Protein AF-A0A2A2XXL0-F1 (afdb_monomer_lite)

Sequence (90 aa):
GTYAGAITNNGTFVYAGTNNQTLSGNISGTGALTKNAASTLTLSGNNTYTGGTTLNTGTVVIGNTAAAGTGTITQSSGSSLMCRPAKAPR

Structure (mmCIF, N/CA/C/O backbone):
data_AF-A0A2A2XXL0-F1
#
_entry.id   AF-A0A2A2XXL0-F1
#
loop_
_atom_site.group_PDB
_atom_site.id
_atom_site.type_symbol
_atom_site.label_atom_id
_atom_site.label_alt_id
_atom_site.label_comp_id
_atom_site.label_asym_id
_atom_site.label_entity_id
_atom_site.label_seq_id
_atom_site.pdbx_PDB_ins_code
_atom_site.Cartn_x
_atom_site.Cartn_y
_atom_site.Cartn_z
_atom_site.occupancy
_atom_site.B_iso_or_equiv
_atom_site.auth_seq_id
_atom_site.auth_comp_id
_atom_site.auth_asym_id
_atom_site.auth_atom_id
_atom_site.pdbx_PDB_model_num
ATOM 1 N N . GLY A 1 1 ? 12.754 -4.659 -2.043 1.00 85.62 1 GLY A N 1
ATOM 2 C CA . GLY A 1 1 ? 12.997 -5.683 -1.005 1.00 85.62 1 GLY A CA 1
ATOM 3 C C . GLY A 1 1 ? 11.685 -6.213 -0.456 1.00 85.62 1 GLY A C 1
ATOM 4 O O . GLY A 1 1 ? 10.643 -5.628 -0.731 1.00 85.62 1 GLY A O 1
ATOM 5 N N . THR A 1 2 ? 11.723 -7.308 0.305 1.00 90.38 2 THR A N 1
ATOM 6 C CA . THR A 1 2 ? 10.521 -7.938 0.883 1.00 90.38 2 THR A CA 1
ATOM 7 C C . THR A 1 2 ? 10.559 -7.855 2.401 1.00 90.38 2 THR A C 1
ATOM 9 O O . THR A 1 2 ? 11.562 -8.202 3.015 1.00 90.38 2 THR A O 1
ATOM 12 N N . TYR A 1 3 ? 9.459 -7.414 2.998 1.00 91.19 3 TYR A N 1
ATOM 13 C CA . TYR A 1 3 ? 9.221 -7.434 4.431 1.00 91.19 3 TYR A CA 1
ATOM 14 C C . TYR A 1 3 ? 8.112 -8.445 4.735 1.00 91.19 3 TYR A C 1
ATOM 16 O O . TYR A 1 3 ? 6.999 -8.334 4.218 1.00 91.19 3 TYR A O 1
ATOM 24 N N . ALA A 1 4 ? 8.437 -9.452 5.543 1.00 92.81 4 ALA A N 1
ATOM 25 C CA . ALA A 1 4 ? 7.537 -10.557 5.881 1.00 92.81 4 ALA A CA 1
ATOM 26 C C . ALA A 1 4 ? 7.022 -10.506 7.331 1.00 92.81 4 ALA A C 1
ATOM 28 O O . ALA A 1 4 ? 6.241 -11.366 7.726 1.00 92.81 4 ALA A O 1
ATOM 29 N N . GLY A 1 5 ? 7.450 -9.521 8.127 1.00 93.12 5 GLY A N 1
ATOM 30 C CA . GLY A 1 5 ? 6.981 -9.357 9.503 1.00 93.12 5 GLY A CA 1
ATOM 31 C C . GLY A 1 5 ? 5.521 -8.907 9.561 1.00 93.12 5 GLY A C 1
ATOM 32 O O . GLY A 1 5 ? 5.059 -8.172 8.687 1.00 93.12 5 GLY A O 1
ATOM 33 N N . ALA A 1 6 ? 4.798 -9.336 10.594 1.00 91.19 6 ALA A N 1
ATOM 34 C CA . ALA A 1 6 ? 3.467 -8.809 10.872 1.00 91.19 6 ALA A CA 1
ATOM 35 C C . ALA A 1 6 ? 3.557 -7.333 11.300 1.00 91.19 6 ALA A C 1
ATOM 37 O O . ALA A 1 6 ? 4.458 -6.954 12.049 1.00 91.19 6 ALA A O 1
ATOM 38 N N . ILE A 1 7 ? 2.623 -6.508 10.826 1.00 91.88 7 ILE A N 1
ATOM 39 C CA . ILE A 1 7 ? 2.545 -5.076 11.131 1.00 91.88 7 ILE A CA 1
ATOM 40 C C . ILE A 1 7 ? 1.205 -4.799 11.800 1.00 91.88 7 ILE A C 1
ATOM 42 O O . ILE A 1 7 ? 0.158 -4.920 11.173 1.00 91.88 7 ILE A O 1
ATOM 46 N N . THR A 1 8 ? 1.232 -4.354 13.050 1.00 93.25 8 THR A N 1
ATOM 47 C CA . THR A 1 8 ? 0.037 -3.843 13.727 1.00 93.25 8 THR A CA 1
ATOM 48 C C . THR A 1 8 ? 0.004 -2.323 13.574 1.00 93.25 8 THR A C 1
ATOM 50 O O . THR A 1 8 ? 0.833 -1.619 14.146 1.00 93.25 8 THR A O 1
ATOM 53 N N . ASN A 1 9 ? -0.925 -1.810 12.770 1.00 91.25 9 ASN A N 1
ATOM 54 C CA . ASN A 1 9 ? -1.108 -0.391 12.491 1.00 91.25 9 ASN A CA 1
ATOM 55 C C . ASN A 1 9 ? -2.408 0.129 13.122 1.00 91.25 9 ASN A C 1
ATOM 57 O O . ASN A 1 9 ? -3.503 -0.131 12.625 1.00 91.25 9 ASN A O 1
ATOM 61 N N . ASN A 1 10 ? -2.284 0.936 14.173 1.00 92.75 10 ASN A N 1
ATOM 62 C CA . ASN A 1 10 ? -3.404 1.640 14.811 1.00 92.75 10 ASN A CA 1
ATOM 63 C C . ASN A 1 10 ? -3.414 3.149 14.503 1.00 92.75 10 ASN A C 1
ATOM 65 O O . ASN A 1 10 ? -4.241 3.873 15.048 1.00 92.75 10 ASN A O 1
ATOM 69 N N . GLY A 1 11 ? -2.495 3.625 13.656 1.00 91.94 11 GLY A N 1
ATOM 70 C CA . GLY A 1 11 ? -2.333 5.038 13.314 1.00 91.94 11 GLY A CA 1
ATOM 71 C C . GLY A 1 11 ? -2.323 5.256 11.805 1.00 91.94 11 GLY A C 1
ATOM 72 O O . GLY A 1 11 ? -3.215 4.808 11.093 1.00 91.94 11 GLY A O 1
ATOM 73 N N . THR A 1 12 ? -1.315 5.962 11.297 1.00 91.62 12 THR A N 1
ATOM 74 C CA . THR A 1 12 ? -1.103 6.104 9.851 1.00 91.62 12 THR A CA 1
ATOM 75 C C . THR A 1 12 ? 0.234 5.488 9.471 1.00 91.62 12 THR A C 1
ATOM 77 O O . THR A 1 12 ? 1.280 5.928 9.943 1.00 91.62 12 THR A O 1
ATOM 80 N N . PHE A 1 13 ? 0.211 4.496 8.586 1.00 90.88 13 PHE A N 1
ATOM 81 C CA . PHE A 1 13 ? 1.410 3.919 7.996 1.00 90.88 13 PHE A CA 1
ATOM 82 C C . PHE A 1 13 ? 1.700 4.616 6.667 1.00 90.88 13 PHE A C 1
ATOM 84 O O . PHE A 1 13 ? 1.005 4.389 5.677 1.00 90.88 13 PHE A O 1
ATOM 91 N N . VAL A 1 14 ? 2.719 5.477 6.631 1.00 92.44 14 VAL A N 1
ATOM 92 C CA . VAL A 1 14 ? 3.110 6.189 5.408 1.00 92.44 14 VAL A CA 1
ATOM 93 C C . VAL A 1 14 ? 4.274 5.474 4.738 1.00 92.44 14 VAL A C 1
ATOM 95 O O . VAL A 1 14 ? 5.389 5.443 5.255 1.00 92.44 14 VAL A O 1
ATOM 98 N N . TYR A 1 15 ? 4.035 4.948 3.542 1.00 91.25 15 TYR A N 1
ATOM 99 C CA . TYR A 1 15 ? 5.088 4.423 2.692 1.00 91.25 15 TYR A CA 1
ATOM 100 C C . TYR A 1 15 ? 5.559 5.497 1.702 1.00 91.25 15 TYR A C 1
ATOM 102 O O . TYR A 1 15 ? 4.908 5.764 0.688 1.00 91.25 15 TYR A O 1
ATOM 110 N N . ALA A 1 16 ? 6.720 6.085 1.997 1.00 91.31 16 ALA A N 1
ATOM 111 C CA . ALA A 1 16 ? 7.399 7.091 1.172 1.00 91.31 16 ALA A CA 1
ATOM 112 C C . ALA A 1 16 ? 8.742 6.588 0.595 1.00 91.31 16 ALA A C 1
ATOM 114 O O . ALA A 1 16 ? 9.589 7.374 0.179 1.00 91.31 16 ALA A O 1
ATOM 115 N N . GLY A 1 17 ? 8.965 5.268 0.583 1.00 88.62 17 GLY A N 1
ATOM 116 C CA . GLY A 1 17 ? 10.195 4.680 0.049 1.00 88.62 17 GLY A CA 1
ATOM 117 C C . GLY A 1 17 ? 10.289 4.822 -1.471 1.00 88.62 17 GLY A C 1
ATOM 118 O O . GLY A 1 17 ? 9.307 4.613 -2.177 1.00 88.62 17 GLY A O 1
ATOM 119 N N . THR A 1 18 ? 11.472 5.139 -1.993 1.00 89.81 18 THR A N 1
ATOM 120 C CA . THR A 1 18 ? 11.729 5.291 -3.440 1.00 89.81 18 THR A CA 1
ATOM 121 C C . THR A 1 18 ? 12.013 3.970 -4.158 1.00 89.81 18 THR A C 1
ATOM 123 O O . THR A 1 18 ? 11.914 3.900 -5.378 1.00 89.81 18 THR A O 1
ATOM 126 N N . ASN A 1 19 ? 12.313 2.908 -3.412 1.00 91.25 19 ASN A N 1
ATOM 127 C CA . ASN A 1 19 ? 12.562 1.571 -3.947 1.00 91.25 19 ASN A CA 1
ATOM 128 C C . ASN A 1 19 ? 11.284 0.736 -3.996 1.00 91.25 19 ASN A C 1
ATOM 130 O O . ASN A 1 19 ? 10.365 0.959 -3.220 1.00 91.25 19 ASN A O 1
ATOM 134 N N . ASN A 1 20 ? 11.239 -0.284 -4.850 1.00 90.94 20 ASN A N 1
ATOM 135 C CA . ASN A 1 20 ? 10.111 -1.213 -4.860 1.00 90.94 20 ASN A CA 1
ATOM 136 C C . ASN A 1 20 ? 10.130 -2.095 -3.604 1.00 90.94 20 ASN A C 1
ATOM 138 O O . ASN A 1 20 ? 11.147 -2.731 -3.299 1.00 90.94 20 ASN A O 1
ATOM 142 N N . GLN A 1 21 ? 9.004 -2.162 -2.894 1.00 92.19 21 GLN A N 1
ATOM 143 C CA . GLN A 1 21 ? 8.865 -2.952 -1.671 1.00 92.19 21 GLN A CA 1
ATOM 144 C C . GLN A 1 21 ? 7.672 -3.896 -1.734 1.00 92.19 21 GLN A C 1
ATOM 146 O O . GLN A 1 21 ? 6.608 -3.543 -2.237 1.00 92.19 21 GLN A O 1
ATOM 151 N N . THR A 1 22 ? 7.854 -5.081 -1.163 1.00 92.12 22 THR A N 1
ATOM 152 C CA . THR A 1 22 ? 6.810 -6.089 -0.998 1.00 92.12 22 THR A CA 1
ATOM 153 C C . THR A 1 22 ? 6.552 -6.299 0.486 1.00 92.12 22 THR A C 1
ATOM 155 O O . THR A 1 22 ? 7.465 -6.644 1.230 1.00 92.12 22 THR A O 1
ATOM 158 N N . LEU A 1 23 ? 5.315 -6.093 0.914 1.00 91.50 23 LEU A N 1
ATOM 159 C CA . LEU A 1 23 ? 4.798 -6.387 2.243 1.00 91.50 23 LEU A CA 1
ATOM 160 C C . LEU A 1 23 ? 4.049 -7.719 2.163 1.00 91.50 23 LEU A C 1
ATOM 162 O O . LEU A 1 23 ? 2.880 -7.774 1.775 1.00 91.50 23 LEU A O 1
ATOM 166 N N . SER A 1 24 ? 4.759 -8.800 2.472 1.00 91.62 24 SER A N 1
ATOM 167 C CA . SER A 1 24 ? 4.191 -10.153 2.513 1.00 91.62 24 SER A CA 1
ATOM 168 C C . SER A 1 24 ? 3.628 -10.508 3.888 1.00 91.62 24 SER A C 1
ATOM 170 O O . SER A 1 24 ? 2.871 -11.465 3.999 1.00 91.62 24 SER A O 1
ATOM 172 N N . GLY A 1 25 ? 4.004 -9.762 4.928 1.00 91.12 25 GLY A N 1
ATOM 173 C CA . GLY A 1 25 ? 3.444 -9.933 6.263 1.00 91.12 25 GLY A CA 1
ATOM 174 C C . GLY A 1 25 ? 2.035 -9.356 6.387 1.00 91.12 25 GLY A C 1
ATOM 175 O O . GLY A 1 25 ? 1.633 -8.475 5.624 1.00 91.12 25 GLY A O 1
ATOM 176 N N . ASN A 1 26 ? 1.282 -9.868 7.356 1.00 91.31 26 ASN A N 1
ATOM 177 C CA . ASN A 1 26 ? -0.074 -9.424 7.661 1.00 91.31 26 ASN A CA 1
ATOM 178 C C . ASN A 1 26 ? -0.062 -8.027 8.286 1.00 91.31 26 ASN A C 1
ATOM 180 O O . ASN A 1 26 ? 0.609 -7.813 9.296 1.00 91.31 26 ASN A O 1
ATOM 184 N N . ILE A 1 27 ? -0.840 -7.105 7.725 1.00 92.25 27 ILE A N 1
ATOM 185 C CA . ILE A 1 27 ? -1.072 -5.777 8.2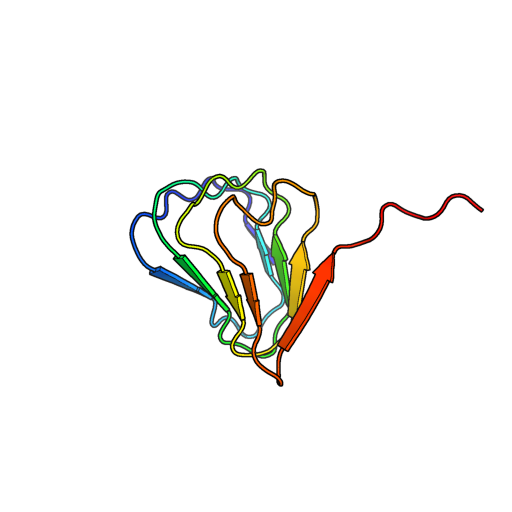93 1.00 92.25 27 ILE A CA 1
ATOM 186 C C . ILE A 1 27 ? -2.442 -5.770 8.970 1.00 92.25 27 ILE A C 1
ATOM 188 O O . ILE A 1 27 ? -3.457 -5.956 8.304 1.00 92.25 27 ILE A O 1
ATOM 192 N N . SER A 1 28 ? -2.488 -5.540 10.276 1.00 93.00 28 SER A N 1
ATOM 193 C CA . SER A 1 28 ? -3.711 -5.532 11.086 1.00 93.00 28 SER A CA 1
ATOM 194 C C . SER A 1 28 ? -3.904 -4.197 11.810 1.00 93.00 28 SER A C 1
ATOM 196 O O . SER A 1 28 ? -2.993 -3.374 11.842 1.00 93.00 28 SER A O 1
ATOM 198 N N . GLY A 1 29 ? -5.087 -3.971 12.390 1.00 92.38 29 GLY A N 1
ATOM 199 C CA . GLY A 1 29 ? -5.387 -2.811 13.241 1.00 92.38 29 GLY A CA 1
ATOM 200 C C . GLY A 1 29 ? -6.447 -1.869 12.664 1.00 92.38 29 GLY A C 1
ATOM 201 O O . GLY A 1 29 ? -7.180 -2.214 11.745 1.00 92.38 29 GLY A O 1
ATOM 202 N N . THR A 1 30 ? -6.576 -0.673 13.228 1.00 92.75 30 THR A N 1
ATOM 203 C CA . THR A 1 30 ? -7.587 0.319 12.806 1.00 92.75 30 THR A CA 1
ATOM 204 C C . THR A 1 30 ? -7.006 1.469 11.990 1.00 92.75 30 THR A C 1
ATOM 206 O O . THR A 1 30 ? -7.721 2.392 11.614 1.00 92.75 30 THR A O 1
ATOM 209 N N . GLY A 1 31 ? -5.699 1.441 11.747 1.00 91.88 31 GLY A N 1
ATOM 210 C CA . GLY A 1 31 ? -4.981 2.510 11.078 1.00 91.88 31 GLY A CA 1
ATOM 211 C C . GLY A 1 31 ? -5.125 2.502 9.558 1.00 91.88 31 GLY A C 1
ATOM 212 O O . GLY A 1 31 ? -5.511 1.501 8.950 1.00 91.88 31 GLY A O 1
ATOM 213 N N . ALA A 1 32 ? -4.771 3.630 8.947 1.00 92.19 32 ALA A N 1
ATOM 214 C CA . ALA A 1 32 ? -4.768 3.833 7.501 1.00 92.19 32 ALA A CA 1
ATOM 215 C C . ALA A 1 32 ? -3.369 3.620 6.902 1.00 92.19 32 ALA A C 1
ATOM 217 O O . ALA A 1 32 ? -2.357 3.831 7.579 1.00 92.19 32 ALA A O 1
ATOM 218 N N . LEU A 1 33 ? -3.305 3.232 5.627 1.00 92.06 33 LEU A N 1
ATOM 219 C CA . LEU A 1 33 ? -2.073 3.130 4.847 1.00 92.06 33 LEU A CA 1
ATOM 220 C C . LEU A 1 33 ? -2.018 4.248 3.804 1.00 92.06 33 LEU A C 1
ATOM 222 O O . LEU A 1 33 ? -2.916 4.372 2.984 1.00 92.06 33 LEU A O 1
ATOM 226 N N . THR A 1 34 ? -0.943 5.030 3.773 1.00 93.06 34 THR A N 1
ATOM 227 C CA . THR A 1 34 ? -0.756 6.104 2.789 1.00 93.06 34 THR A CA 1
ATOM 228 C C . THR A 1 34 ? 0.471 5.825 1.936 1.00 93.06 34 THR A C 1
ATOM 230 O O . THR A 1 34 ? 1.595 5.769 2.431 1.00 93.06 34 THR A O 1
ATOM 233 N N . LYS A 1 35 ? 0.276 5.692 0.627 1.00 91.25 35 LYS A N 1
ATOM 234 C CA . LYS A 1 35 ? 1.340 5.553 -0.364 1.00 91.25 35 LYS A CA 1
ATOM 235 C C . LYS A 1 35 ? 1.689 6.925 -0.936 1.00 91.25 35 LYS A C 1
ATOM 237 O O . LYS A 1 35 ? 0.884 7.522 -1.646 1.00 91.25 35 LYS A O 1
ATOM 242 N N . ASN A 1 36 ? 2.899 7.405 -0.648 1.00 91.38 36 ASN A N 1
ATOM 243 C CA . ASN A 1 36 ? 3.359 8.739 -1.039 1.00 91.38 36 ASN A CA 1
ATOM 244 C C . ASN A 1 36 ? 4.750 8.708 -1.695 1.00 91.38 36 ASN A C 1
ATOM 246 O O . ASN A 1 36 ? 5.664 9.413 -1.279 1.00 91.38 36 ASN A O 1
ATOM 250 N N . ALA A 1 37 ? 4.932 7.835 -2.686 1.00 90.25 37 ALA A N 1
ATOM 251 C CA . ALA A 1 37 ? 6.159 7.766 -3.480 1.00 90.25 37 ALA A CA 1
ATOM 252 C C . ALA A 1 37 ? 5.865 7.225 -4.884 1.00 90.25 37 ALA A C 1
ATOM 254 O O . ALA A 1 37 ? 4.943 6.436 -5.048 1.00 90.25 37 ALA A O 1
ATOM 255 N N . ALA A 1 38 ? 6.700 7.541 -5.875 1.00 90.12 38 ALA A N 1
ATOM 256 C CA . ALA A 1 38 ? 6.535 7.046 -7.251 1.00 90.12 38 ALA A CA 1
ATOM 257 C C . ALA A 1 38 ? 6.798 5.530 -7.422 1.00 90.12 38 ALA A C 1
ATOM 259 O O . ALA A 1 38 ? 6.424 4.938 -8.429 1.00 90.12 38 ALA A O 1
ATOM 260 N N . SER A 1 39 ? 7.426 4.895 -6.431 1.00 91.94 39 SER A N 1
ATOM 261 C CA . SER A 1 39 ? 7.784 3.470 -6.414 1.00 91.94 39 SER A CA 1
ATOM 262 C C . SER A 1 39 ? 6.582 2.521 -6.399 1.00 91.94 39 SER A C 1
ATOM 264 O O . SER A 1 39 ? 5.436 2.933 -6.189 1.00 91.94 39 SER A O 1
ATOM 266 N N . THR A 1 40 ? 6.850 1.220 -6.540 1.00 91.81 40 THR A N 1
ATOM 267 C CA . THR A 1 40 ? 5.825 0.176 -6.406 1.00 91.81 40 THR A CA 1
ATOM 268 C C . THR A 1 40 ? 5.789 -0.406 -4.991 1.00 91.81 40 THR A C 1
ATOM 270 O O . THR A 1 40 ? 6.805 -0.899 -4.497 1.00 91.81 40 THR A O 1
ATOM 273 N N . LEU A 1 41 ? 4.611 -0.406 -4.360 1.00 91.81 41 LEU A N 1
ATOM 274 C CA . LEU A 1 41 ? 4.343 -1.131 -3.115 1.00 91.81 41 LEU A CA 1
ATOM 275 C C . LEU A 1 41 ? 3.460 -2.343 -3.402 1.00 91.81 41 LEU A C 1
ATOM 277 O O . LEU A 1 41 ? 2.322 -2.191 -3.826 1.00 91.81 41 LEU A O 1
ATOM 281 N N . THR A 1 42 ? 3.96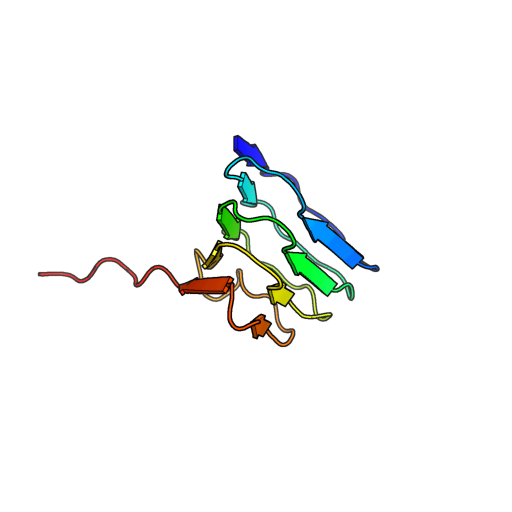6 -3.544 -3.156 1.00 92.44 42 THR A N 1
ATOM 282 C CA . THR A 1 42 ? 3.193 -4.779 -3.303 1.00 92.44 42 THR A CA 1
ATOM 283 C C . THR A 1 42 ? 2.688 -5.229 -1.942 1.00 92.44 42 THR A C 1
ATOM 285 O O . THR A 1 42 ? 3.489 -5.466 -1.045 1.00 92.44 42 THR A O 1
ATOM 288 N N . LEU A 1 43 ? 1.376 -5.359 -1.786 1.00 91.62 43 LEU A N 1
ATOM 289 C CA . LEU A 1 43 ? 0.719 -5.928 -0.615 1.00 91.62 43 LEU A CA 1
ATOM 290 C C . LEU A 1 43 ? 0.337 -7.370 -0.960 1.00 91.62 43 LEU A C 1
ATOM 292 O O . LEU A 1 43 ? -0.490 -7.592 -1.843 1.00 91.62 43 LEU A O 1
ATOM 296 N N . SER A 1 44 ? 0.947 -8.342 -0.285 1.00 91.06 44 SER A N 1
ATOM 297 C CA . SER A 1 44 ? 0.698 -9.776 -0.511 1.00 91.06 44 SER A CA 1
ATOM 298 C C . SER A 1 44 ? 0.293 -10.536 0.753 1.00 91.06 44 SER A C 1
ATOM 300 O O . SER A 1 44 ? -0.059 -11.707 0.648 1.00 91.06 44 SER A O 1
ATOM 302 N N . GLY A 1 45 ? 0.346 -9.907 1.931 1.00 89.19 45 GLY A N 1
ATOM 303 C CA . GLY A 1 45 ? -0.164 -10.492 3.174 1.00 89.19 45 GLY A CA 1
ATOM 304 C C . GLY A 1 45 ? -1.696 -10.500 3.248 1.00 89.19 45 GLY A C 1
ATOM 305 O O . GLY A 1 45 ? -2.368 -9.829 2.464 1.00 89.19 45 GLY A O 1
ATOM 306 N N . ASN A 1 46 ? -2.261 -11.242 4.205 1.00 89.88 46 ASN A N 1
ATOM 307 C CA . ASN A 1 46 ? -3.682 -11.129 4.554 1.00 89.88 46 ASN A CA 1
ATOM 308 C C . ASN A 1 46 ? -3.849 -9.953 5.512 1.00 89.88 46 ASN A C 1
ATOM 310 O O . ASN A 1 46 ? -3.542 -10.066 6.702 1.00 89.88 46 ASN A O 1
ATOM 314 N N . ASN A 1 47 ? -4.303 -8.831 4.974 1.00 92.19 47 ASN A N 1
ATOM 315 C CA . ASN A 1 47 ? -4.413 -7.583 5.697 1.00 92.19 47 ASN A CA 1
ATOM 316 C C . ASN A 1 47 ? -5.819 -7.425 6.285 1.00 92.19 47 ASN A C 1
ATOM 318 O O . ASN A 1 47 ? -6.819 -7.667 5.617 1.00 92.19 47 ASN A O 1
ATOM 322 N N . THR A 1 48 ? -5.897 -7.006 7.543 1.00 91.50 48 THR A N 1
ATOM 323 C CA . THR A 1 48 ? -7.146 -6.795 8.292 1.00 91.50 48 THR A CA 1
ATOM 324 C C . THR A 1 48 ? -7.277 -5.367 8.811 1.00 91.50 48 THR A C 1
ATOM 326 O O . THR A 1 48 ? -8.132 -5.096 9.651 1.00 91.50 48 THR A O 1
ATOM 329 N N . TYR A 1 49 ? -6.437 -4.444 8.332 1.00 92.69 49 TYR A N 1
ATOM 330 C CA . TYR A 1 49 ? -6.557 -3.045 8.714 1.00 92.69 49 TYR A CA 1
ATOM 331 C C . TYR A 1 49 ? -7.837 -2.415 8.151 1.00 92.69 49 TYR A C 1
ATOM 333 O O . TYR A 1 49 ? -8.212 -2.643 6.995 1.00 92.69 49 TYR A O 1
ATOM 341 N N . THR A 1 50 ? -8.503 -1.612 8.980 1.00 91.50 50 THR A N 1
ATOM 342 C CA . THR A 1 50 ? -9.813 -1.027 8.651 1.00 91.50 50 THR A CA 1
ATOM 343 C C . THR A 1 50 ? -9.747 0.442 8.232 1.00 91.50 50 THR A C 1
ATOM 345 O O . THR A 1 50 ? -10.695 0.933 7.627 1.00 91.50 50 THR A O 1
ATOM 348 N N . GLY A 1 51 ? -8.638 1.146 8.489 1.00 88.88 51 GLY A N 1
ATOM 349 C CA . GLY A 1 51 ? -8.509 2.585 8.216 1.00 88.88 51 GLY A CA 1
ATOM 350 C C . GLY A 1 51 ? -8.378 2.963 6.735 1.00 88.88 51 GLY A C 1
ATOM 351 O O . GLY A 1 51 ? -8.343 4.146 6.412 1.00 88.88 51 GLY A O 1
ATOM 352 N N . GLY A 1 52 ? -8.330 1.980 5.832 1.00 90.62 52 GLY A N 1
ATOM 353 C CA . GLY A 1 52 ? -8.263 2.193 4.385 1.00 90.62 52 GLY A CA 1
ATOM 354 C C . GLY A 1 52 ? -6.858 2.465 3.847 1.00 90.62 52 GLY A C 1
ATOM 355 O O . GLY A 1 52 ? -5.873 2.484 4.587 1.00 90.62 52 GLY A O 1
ATOM 356 N N . THR A 1 53 ? -6.773 2.640 2.530 1.00 92.06 53 THR A N 1
ATOM 357 C CA . THR A 1 53 ? -5.530 2.862 1.791 1.00 92.06 53 THR A CA 1
ATOM 358 C C . THR A 1 53 ? -5.642 4.080 0.882 1.00 92.06 53 THR A C 1
ATOM 360 O O . THR A 1 53 ? -6.464 4.108 -0.027 1.00 92.06 53 THR A O 1
ATOM 363 N N . THR A 1 54 ? -4.762 5.057 1.061 1.00 92.88 54 THR A N 1
ATOM 364 C CA . THR A 1 54 ? -4.684 6.270 0.245 1.00 92.88 54 THR A CA 1
ATOM 365 C C . THR A 1 54 ? -3.466 6.218 -0.674 1.00 92.88 54 THR A C 1
ATOM 367 O O . THR A 1 54 ? -2.327 6.148 -0.217 1.00 92.88 54 THR A O 1
ATOM 370 N N . LEU A 1 55 ? -3.691 6.279 -1.983 1.00 92.50 55 LEU A N 1
ATOM 371 C CA . LEU A 1 55 ? -2.668 6.327 -3.026 1.00 92.50 55 LEU A CA 1
ATOM 372 C C . LEU A 1 55 ? -2.501 7.756 -3.546 1.00 92.50 55 LEU A C 1
ATOM 374 O O . LEU A 1 55 ? -3.211 8.176 -4.464 1.00 92.50 55 LEU A O 1
ATOM 378 N N . ASN A 1 56 ? -1.515 8.481 -3.021 1.00 91.81 56 ASN A N 1
ATOM 379 C CA . ASN A 1 56 ? -1.197 9.825 -3.505 1.00 91.81 56 ASN A CA 1
ATOM 380 C C . ASN A 1 56 ? -0.374 9.788 -4.795 1.00 91.81 56 ASN A C 1
ATOM 382 O O . ASN A 1 56 ? -0.668 10.546 -5.716 1.00 91.81 56 ASN A O 1
ATOM 386 N N . THR A 1 57 ? 0.639 8.915 -4.863 1.00 90.25 57 THR A N 1
ATOM 387 C CA . THR A 1 57 ? 1.509 8.745 -6.041 1.00 90.25 57 THR A CA 1
ATOM 388 C C . THR A 1 57 ? 2.010 7.305 -6.206 1.00 90.25 57 THR A C 1
ATOM 390 O O . THR A 1 57 ? 2.071 6.533 -5.244 1.00 90.25 57 THR A O 1
ATOM 393 N N . GLY A 1 58 ? 2.429 6.962 -7.430 1.00 90.00 58 GLY A N 1
ATOM 394 C CA . GLY A 1 58 ? 3.111 5.703 -7.750 1.00 90.00 58 GLY A CA 1
ATOM 395 C C . GLY A 1 58 ? 2.168 4.517 -7.916 1.00 90.00 58 GLY A C 1
ATOM 396 O O . GLY A 1 58 ? 1.015 4.687 -8.299 1.00 90.00 58 GLY A O 1
ATOM 397 N N . THR A 1 59 ? 2.662 3.303 -7.662 1.00 92.19 59 THR A N 1
ATOM 398 C CA . THR A 1 59 ? 1.886 2.073 -7.897 1.00 92.19 59 THR A CA 1
ATOM 399 C C . THR A 1 59 ? 1.687 1.270 -6.615 1.00 92.19 59 THR A C 1
ATOM 401 O O . THR A 1 59 ? 2.644 1.045 -5.868 1.00 92.19 59 THR A O 1
ATOM 404 N N . VAL A 1 60 ? 0.465 0.788 -6.373 1.00 92.06 60 VAL A N 1
ATOM 405 C CA . VAL A 1 60 ? 0.192 -0.263 -5.380 1.00 92.06 60 VAL A CA 1
ATOM 406 C C . VAL A 1 60 ? -0.293 -1.516 -6.084 1.00 92.06 60 VAL A C 1
ATOM 408 O O . VAL A 1 60 ? -1.218 -1.469 -6.891 1.00 92.06 60 VAL A O 1
ATOM 411 N N . VAL A 1 61 ? 0.343 -2.638 -5.763 1.00 92.31 61 VAL A N 1
ATOM 412 C CA . VAL A 1 61 ? -0.010 -3.955 -6.277 1.00 92.31 61 VAL A CA 1
ATOM 413 C C . VAL A 1 61 ? -0.695 -4.747 -5.172 1.00 92.31 61 VAL A C 1
ATOM 415 O O . VAL A 1 61 ? -0.079 -5.046 -4.153 1.00 92.31 61 VAL A O 1
ATOM 418 N N . ILE A 1 62 ? -1.955 -5.109 -5.384 1.00 90.38 62 ILE A N 1
ATOM 419 C CA . ILE A 1 62 ? -2.724 -6.007 -4.524 1.00 90.38 62 ILE A CA 1
ATOM 420 C C . ILE A 1 62 ? -2.501 -7.433 -5.035 1.00 90.38 62 ILE A C 1
ATOM 422 O O . ILE A 1 62 ? -2.922 -7.791 -6.138 1.00 90.38 62 ILE A O 1
ATOM 426 N N . GLY A 1 63 ? -1.752 -8.221 -4.265 1.00 86.69 63 GLY A N 1
ATOM 427 C CA . GLY A 1 63 ? -1.328 -9.574 -4.626 1.00 86.69 63 GLY A CA 1
ATOM 428 C C . GLY A 1 63 ? -2.375 -10.656 -4.357 1.00 86.69 63 GLY A C 1
ATOM 429 O O . GLY A 1 63 ? -2.298 -11.728 -4.949 1.00 86.69 63 GLY A O 1
ATOM 430 N N . ASN A 1 64 ? -3.347 -10.388 -3.482 1.00 84.06 64 ASN A N 1
ATOM 431 C CA . ASN A 1 64 ? -4.493 -11.254 -3.207 1.00 84.06 64 ASN A CA 1
ATOM 432 C C . ASN A 1 64 ? -5.694 -10.408 -2.734 1.00 84.06 64 ASN A C 1
ATOM 434 O O . ASN A 1 64 ? -5.528 -9.247 -2.368 1.00 84.06 64 ASN A O 1
ATOM 438 N N . THR A 1 65 ? -6.897 -10.980 -2.703 1.00 80.25 65 THR A N 1
ATOM 439 C CA . THR A 1 65 ? -8.126 -10.259 -2.317 1.00 80.25 65 THR A CA 1
ATOM 440 C C . THR A 1 65 ? -8.116 -9.736 -0.877 1.00 80.25 65 THR A C 1
ATOM 442 O O . THR A 1 65 ? -8.677 -8.678 -0.614 1.00 80.25 65 THR A O 1
ATOM 445 N N . ALA A 1 66 ? -7.443 -10.426 0.045 1.00 84.06 66 ALA A N 1
ATOM 446 C CA . ALA A 1 66 ? -7.283 -10.013 1.438 1.00 84.06 66 ALA A CA 1
ATOM 447 C C . ALA A 1 66 ? -6.170 -8.965 1.644 1.00 84.06 66 ALA A C 1
ATOM 449 O O . ALA A 1 66 ? -6.044 -8.409 2.730 1.00 84.06 66 ALA A O 1
ATOM 450 N N . ALA A 1 67 ? -5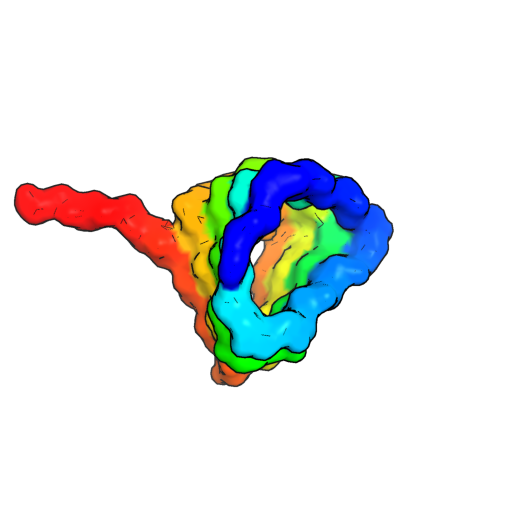.352 -8.661 0.635 1.00 84.56 67 ALA A N 1
ATOM 451 C CA . ALA A 1 67 ? -4.236 -7.728 0.771 1.00 84.56 67 ALA A CA 1
ATOM 452 C C . ALA A 1 67 ? -4.671 -6.253 0.729 1.00 84.56 67 ALA A C 1
ATOM 454 O O . ALA A 1 67 ? -3.927 -5.373 1.167 1.00 84.56 67 ALA A O 1
ATOM 455 N N . ALA A 1 68 ? -5.884 -5.971 0.254 1.00 81.19 68 ALA A N 1
ATOM 456 C CA . ALA A 1 68 ? -6.476 -4.634 0.264 1.00 81.19 68 ALA A CA 1
ATOM 457 C C . ALA A 1 68 ? -6.942 -4.168 1.660 1.00 81.19 68 ALA A C 1
ATOM 459 O O . ALA A 1 68 ? -7.208 -2.982 1.839 1.00 81.19 68 ALA A O 1
ATOM 460 N N . GLY A 1 69 ? -7.013 -5.068 2.651 1.00 86.62 69 GLY A N 1
ATOM 461 C CA . GLY A 1 69 ? -7.678 -4.777 3.922 1.00 86.62 69 GLY A CA 1
ATOM 462 C C . GLY A 1 69 ? -9.201 -4.727 3.771 1.00 86.62 69 GLY A C 1
ATOM 463 O O . GLY A 1 69 ? -9.748 -5.097 2.733 1.00 86.62 69 GLY A O 1
ATOM 464 N N . THR A 1 70 ? -9.893 -4.274 4.816 1.00 87.12 70 THR A N 1
ATOM 465 C CA . THR A 1 70 ? -11.362 -4.111 4.802 1.00 87.12 70 THR A CA 1
ATOM 466 C C . THR A 1 70 ? -11.795 -2.647 4.705 1.00 87.12 70 THR A C 1
ATOM 468 O O . THR A 1 70 ? -12.990 -2.360 4.696 1.00 87.12 70 THR A O 1
ATOM 471 N N . GLY A 1 71 ? -10.839 -1.715 4.694 1.00 85.19 71 GLY A N 1
ATOM 472 C CA . GLY A 1 71 ? -11.097 -0.286 4.535 1.00 85.19 71 GLY A CA 1
ATOM 473 C C . GLY A 1 71 ? -11.233 0.141 3.070 1.00 85.19 71 GLY A C 1
ATOM 474 O O . GLY A 1 71 ? -10.989 -0.631 2.144 1.00 85.19 71 GLY A O 1
ATOM 475 N N . THR A 1 72 ? -11.607 1.400 2.850 1.00 89.31 72 THR A N 1
ATOM 476 C CA . THR A 1 72 ? -11.731 1.980 1.505 1.00 89.31 72 THR A CA 1
ATOM 477 C C . THR A 1 72 ? -10.363 2.202 0.859 1.00 89.31 72 THR A C 1
ATOM 479 O O . THR A 1 72 ? -9.386 2.500 1.544 1.00 89.31 72 THR A O 1
ATOM 482 N N . ILE A 1 73 ? -10.279 2.087 -0.470 1.00 89.94 73 ILE A N 1
ATOM 483 C CA . ILE A 1 73 ? -9.090 2.489 -1.230 1.00 89.94 73 ILE A CA 1
ATOM 484 C C . ILE A 1 73 ? -9.396 3.797 -1.956 1.00 89.94 73 ILE A C 1
ATOM 486 O O . ILE A 1 73 ? -10.304 3.855 -2.782 1.00 89.94 73 ILE A O 1
ATOM 490 N N . THR A 1 74 ? -8.611 4.830 -1.673 1.00 91.38 74 THR A N 1
ATOM 491 C CA . THR A 1 74 ? -8.697 6.142 -2.314 1.00 91.38 74 THR A CA 1
ATOM 492 C C . THR A 1 74 ? -7.493 6.327 -3.226 1.00 91.38 74 THR A C 1
ATOM 494 O O . THR A 1 74 ? -6.356 6.304 -2.761 1.00 91.38 74 THR A O 1
ATOM 497 N N . GLN A 1 75 ? -7.721 6.523 -4.523 1.00 91.56 75 GLN A N 1
ATOM 498 C CA . GLN A 1 75 ? -6.665 6.690 -5.522 1.00 91.56 75 GLN A CA 1
ATOM 499 C C . GLN A 1 75 ? -6.688 8.105 -6.106 1.00 91.56 75 GLN A C 1
ATOM 501 O O . GLN A 1 75 ? -7.711 8.557 -6.610 1.00 91.56 75 GLN A O 1
ATOM 506 N 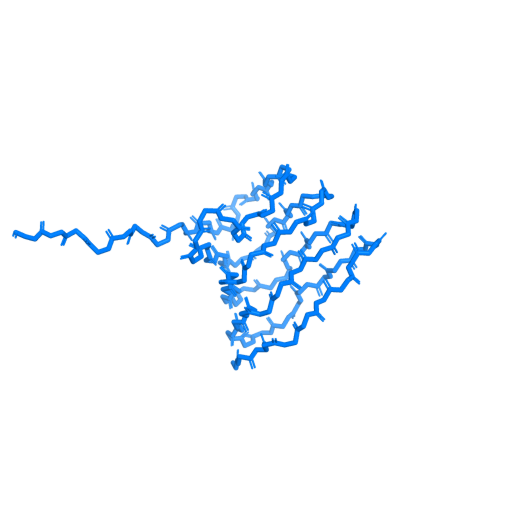N . SER A 1 76 ? -5.547 8.794 -6.054 1.00 91.56 76 SER A N 1
ATOM 507 C CA . SER A 1 76 ? -5.340 10.073 -6.740 1.00 91.56 76 SER A CA 1
ATOM 508 C C . SER A 1 76 ? -5.012 9.867 -8.226 1.00 91.56 76 SER A C 1
ATOM 510 O O . SER A 1 76 ? -4.530 8.804 -8.624 1.00 91.56 76 SER A O 1
ATOM 512 N N . SER A 1 77 ? -5.215 10.897 -9.050 1.00 84.31 77 SER A N 1
ATOM 513 C CA . SER A 1 77 ? -5.029 10.865 -10.512 1.00 84.31 77 SER A CA 1
ATOM 514 C C . SER A 1 77 ? -3.595 10.551 -10.973 1.00 84.31 77 SER A C 1
ATOM 516 O O . SER A 1 77 ? -3.400 10.153 -12.117 1.00 84.31 77 SER A O 1
ATOM 518 N N . GLY A 1 78 ? -2.597 10.682 -10.092 1.00 80.12 78 GLY A N 1
ATOM 519 C CA . GLY A 1 78 ? -1.186 10.348 -10.349 1.00 80.12 78 GLY A CA 1
ATOM 520 C C . GLY A 1 78 ? -0.744 8.958 -9.872 1.00 80.12 78 GLY A C 1
ATOM 521 O O . GLY A 1 78 ? 0.456 8.676 -9.835 1.00 80.12 78 GLY A O 1
ATOM 522 N N . SER A 1 79 ? -1.684 8.105 -9.465 1.00 90.25 79 SER A N 1
ATOM 523 C CA . SER A 1 79 ? -1.402 6.776 -8.917 1.00 90.25 79 SER A CA 1
ATOM 524 C C . SER A 1 79 ? -1.962 5.661 -9.794 1.00 90.25 79 SER A C 1
ATOM 526 O O . SER A 1 79 ? -2.932 5.859 -10.518 1.00 90.25 79 SER A O 1
ATOM 528 N N . SER A 1 80 ? -1.396 4.461 -9.681 1.00 90.81 80 SER A N 1
ATOM 529 C CA . SER A 1 80 ? -1.910 3.223 -10.273 1.00 90.81 80 SER A CA 1
ATOM 530 C C . SER A 1 80 ? -2.200 2.184 -9.197 1.00 90.81 80 SER A C 1
ATOM 532 O O . SER A 1 80 ? -1.332 1.839 -8.395 1.00 90.81 80 SER A O 1
ATOM 534 N N . LEU A 1 81 ? -3.414 1.643 -9.207 1.00 89.62 81 LEU A N 1
ATOM 535 C CA . LEU A 1 81 ? -3.778 0.464 -8.434 1.00 89.62 81 LEU A CA 1
ATOM 536 C C . LEU A 1 81 ? -3.820 -0.743 -9.374 1.00 89.62 81 LEU A C 1
ATOM 538 O O . LEU A 1 81 ? -4.585 -0.765 -10.334 1.00 89.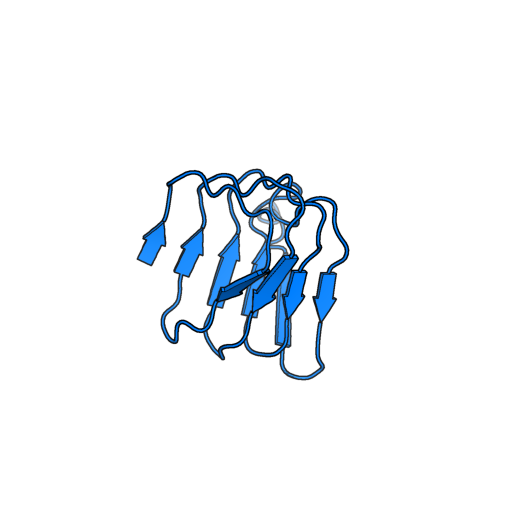62 81 LEU A O 1
ATOM 542 N N . MET A 1 82 ? -2.998 -1.749 -9.097 1.00 87.38 82 MET A N 1
ATOM 543 C CA . MET A 1 82 ? -2.951 -2.991 -9.863 1.00 87.38 82 MET A CA 1
ATOM 544 C C . MET A 1 82 ? -3.387 -4.143 -8.962 1.00 87.38 82 MET A C 1
ATOM 546 O O . MET A 1 82 ? -2.675 -4.518 -8.037 1.00 87.38 82 MET A O 1
ATOM 550 N N . CYS A 1 83 ? -4.532 -4.753 -9.234 1.00 83.25 83 CYS A N 1
ATOM 551 C CA . CYS A 1 83 ? -4.808 -6.095 -8.730 1.00 83.25 83 CYS A CA 1
ATOM 552 C C . CYS A 1 83 ? -4.170 -7.057 -9.733 1.00 83.25 83 CYS A C 1
ATOM 554 O O . CYS A 1 83 ? -4.551 -7.012 -10.902 1.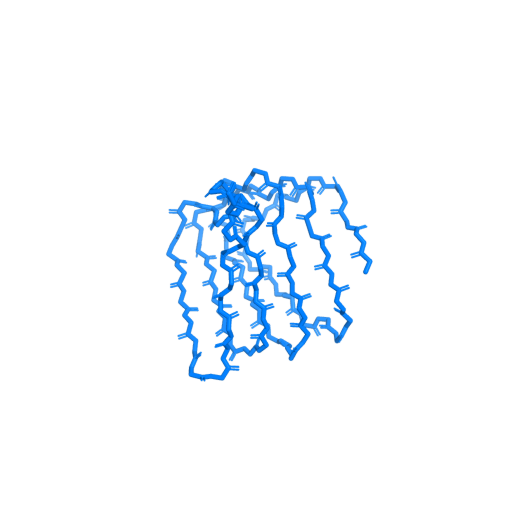00 83.25 83 CYS A O 1
ATOM 556 N N . ARG A 1 84 ? -3.165 -7.867 -9.359 1.00 70.31 84 ARG A N 1
ATOM 557 C CA . ARG A 1 84 ? -2.650 -8.864 -10.319 1.00 70.31 84 ARG A CA 1
ATOM 558 C C . ARG A 1 84 ? -3.809 -9.818 -10.617 1.00 70.31 84 ARG A C 1
ATOM 560 O O . ARG A 1 84 ? -4.237 -10.504 -9.689 1.00 70.31 84 ARG A O 1
ATOM 567 N N . PRO A 1 85 ? -4.319 -9.896 -11.860 1.00 51.00 85 PRO A N 1
ATOM 568 C CA . PRO A 1 85 ? -5.265 -10.946 -12.179 1.00 51.00 85 PRO A CA 1
ATOM 569 C C . PRO A 1 85 ? -4.552 -12.278 -11.939 1.00 51.00 85 PRO A C 1
ATOM 571 O O . PRO A 1 85 ? -3.374 -12.433 -12.290 1.00 51.00 85 PRO A O 1
ATOM 574 N N . ALA A 1 86 ? -5.244 -13.228 -11.306 1.00 47.56 86 ALA A N 1
ATOM 575 C CA . ALA A 1 86 ? -4.809 -14.615 -11.332 1.00 47.56 86 ALA A CA 1
ATOM 576 C C . ALA A 1 86 ? -4.496 -14.957 -12.795 1.00 47.56 86 ALA A C 1
ATOM 578 O O . ALA A 1 86 ? -5.300 -14.669 -13.681 1.00 47.56 86 ALA A O 1
ATOM 579 N N . LYS A 1 87 ? -3.282 -15.459 -13.041 1.00 42.81 87 LYS A N 1
ATOM 580 C CA . LYS A 1 87 ? -2.765 -15.875 -14.350 1.00 42.81 87 LYS A CA 1
ATOM 581 C C . LYS A 1 87 ? -3.902 -16.439 -15.214 1.00 42.81 87 LYS A C 1
ATOM 583 O O . LYS A 1 87 ? -4.456 -17.474 -14.857 1.00 42.81 87 LYS A O 1
ATOM 588 N N . ALA A 1 88 ? -4.248 -15.766 -16.313 1.00 40.16 88 ALA A N 1
ATOM 589 C CA . ALA A 1 88 ? -5.246 -16.279 -17.247 1.00 40.16 88 ALA A CA 1
ATOM 590 C C . ALA A 1 88 ? -4.784 -17.663 -17.749 1.00 40.16 88 ALA A C 1
ATOM 592 O O . ALA A 1 88 ? -3.664 -17.753 -18.270 1.00 40.16 88 ALA A O 1
ATOM 593 N N . PRO A 1 89 ? -5.557 -18.750 -17.561 1.00 61.62 89 PRO A N 1
ATOM 594 C CA . PRO A 1 89 ? -5.279 -19.989 -18.267 1.00 61.62 89 PRO A CA 1
ATOM 595 C C . PRO A 1 89 ? -5.591 -19.752 -19.749 1.00 61.62 89 PRO A C 1
ATOM 597 O O . PRO A 1 89 ? -6.626 -19.178 -20.087 1.00 61.62 89 PRO A O 1
ATOM 600 N N . ARG A 1 90 ? -4.634 -20.109 -20.603 1.00 60.34 90 ARG A N 1
ATOM 601 C CA . ARG A 1 90 ? -4.773 -20.080 -22.057 1.00 60.34 90 ARG A CA 1
ATOM 602 C C . ARG A 1 90 ? -5.514 -21.323 -22.525 1.00 60.34 90 ARG A C 1
ATOM 604 O O . ARG A 1 90 ? -5.285 -22.379 -21.893 1.00 60.34 90 ARG A O 1
#

Secondary structure (DSSP, 8-state):
-EE-S-EE-SSEEEE--SS-EEE-SPEESS-EEEEEEEEEEEE-S-----S-EEEEEEEEEE-SGGGG-SS-EEE-TTEEEEEPPP----

pLDDT: mean 87.36, std 10.66, range [40.16, 93.25]

Foldseek 3Di:
DEDAAEAEDAEEAEDADAEEYEDQHEYEHAYEYEYDYQYEYEQNHQYAHAVFYEYPAHEYEDADPRSRHNYYYHYDPHYYYHDPPDPDDD

Radius of gyration: 12.26 Å; chains: 1; bounding box: 25×31×37 Å